Protein AF-A0A842TKK1-F1 (afdb_monomer_lite)

pLDDT: mean 82.26, std 12.46, range [49.62, 95.5]

Radius of gyration: 23.54 Å; chains: 1; bounding box: 59×31×78 Å

Structure (mmCIF, N/CA/C/O backbone):
data_AF-A0A842TKK1-F1
#
_entry.id   AF-A0A842TKK1-F1
#
loop_
_atom_site.group_PDB
_atom_site.id
_atom_site.type_symbol
_atom_site.label_atom_id
_atom_site.label_alt_id
_atom_site.label_comp_id
_atom_site.label_asym_id
_atom_site.label_entity_id
_atom_site.label_seq_id
_atom_site.pdbx_PDB_ins_code
_atom_site.Cartn_x
_atom_site.Cartn_y
_atom_site.Cartn_z
_atom_site.occupancy
_atom_site.B_iso_or_equiv
_atom_site.auth_seq_id
_atom_site.auth_comp_id
_atom_site.auth_asym_id
_atom_site.auth_atom_id
_atom_site.pdbx_PDB_model_num
ATOM 1 N N . MET A 1 1 ? -24.460 -0.661 37.136 1.00 55.03 1 MET A N 1
ATOM 2 C CA . MET A 1 1 ? -23.145 -0.045 37.445 1.00 55.03 1 MET A CA 1
ATOM 3 C C . MET A 1 1 ? -21.915 -0.777 36.897 1.00 55.03 1 MET A C 1
ATOM 5 O O . MET A 1 1 ? -21.012 -0.076 36.461 1.00 55.03 1 MET A O 1
ATOM 9 N N . ILE A 1 2 ? -21.810 -2.119 36.903 1.00 55.31 2 ILE A N 1
ATOM 10 C CA . ILE A 1 2 ? -20.680 -2.825 36.237 1.00 55.31 2 ILE A CA 1
ATOM 11 C C . ILE A 1 2 ? -20.927 -2.971 34.723 1.00 55.31 2 ILE A C 1
ATOM 13 O O . ILE A 1 2 ? -20.021 -2.756 33.923 1.00 55.31 2 ILE A O 1
ATOM 17 N N . VAL A 1 3 ? -22.174 -3.244 34.327 1.00 58.75 3 VAL A N 1
ATOM 18 C CA . VAL A 1 3 ? -22.585 -3.385 32.917 1.00 58.75 3 VAL A CA 1
ATOM 19 C C . VAL A 1 3 ? -22.397 -2.073 32.139 1.00 58.75 3 VAL A C 1
ATOM 21 O O . VAL A 1 3 ? -21.808 -2.074 31.063 1.00 58.75 3 VAL A O 1
ATOM 24 N N . ASP A 1 4 ? -22.768 -0.937 32.736 1.00 61.00 4 ASP A N 1
ATOM 25 C CA . ASP A 1 4 ? -22.674 0.392 32.104 1.00 61.00 4 ASP A CA 1
ATOM 26 C C . ASP A 1 4 ? -21.227 0.838 31.835 1.00 61.00 4 ASP A C 1
ATOM 28 O O . ASP A 1 4 ? -20.950 1.520 30.849 1.00 61.00 4 ASP A O 1
ATOM 32 N N . LYS A 1 5 ? -20.275 0.425 32.688 1.00 63.91 5 LYS A N 1
ATOM 33 C CA . LYS A 1 5 ? -18.844 0.714 32.491 1.00 63.91 5 LYS A CA 1
ATOM 34 C C . LYS A 1 5 ? -18.260 -0.067 31.314 1.00 63.91 5 LYS A C 1
ATOM 36 O O . LYS A 1 5 ? -17.446 0.486 30.579 1.00 63.91 5 LYS A O 1
ATOM 41 N N . ASN A 1 6 ? -18.697 -1.311 31.115 1.00 75.56 6 ASN A N 1
ATOM 42 C CA . ASN A 1 6 ? -18.251 -2.142 29.995 1.00 75.56 6 ASN A CA 1
ATOM 43 C C . ASN A 1 6 ? -18.836 -1.664 28.660 1.00 75.56 6 ASN A C 1
ATOM 45 O O . ASN A 1 6 ? -18.125 -1.664 27.658 1.00 75.56 6 ASN A O 1
ATOM 49 N N . ILE A 1 7 ? -20.087 -1.188 28.658 1.00 82.88 7 ILE A N 1
ATOM 50 C CA . ILE A 1 7 ? -20.713 -0.584 27.472 1.00 82.88 7 ILE A CA 1
ATOM 51 C C . ILE A 1 7 ? -19.964 0.689 27.070 1.00 82.88 7 ILE A C 1
ATOM 53 O O . ILE A 1 7 ? -19.513 0.800 25.933 1.00 82.88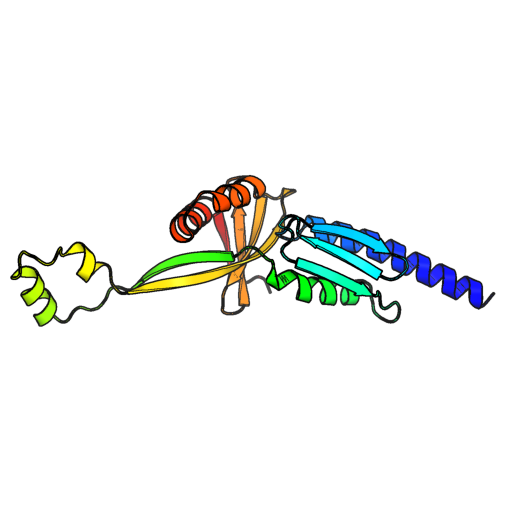 7 ILE A O 1
ATOM 57 N N . LYS A 1 8 ? -19.736 1.610 28.015 1.00 86.56 8 LYS A N 1
ATOM 58 C CA . LYS A 1 8 ? -19.026 2.863 27.729 1.00 86.56 8 LYS A CA 1
ATOM 59 C C . LYS A 1 8 ? -17.591 2.631 27.244 1.00 86.56 8 LYS A C 1
ATOM 61 O O . LYS A 1 8 ? -17.168 3.244 26.271 1.00 86.56 8 LYS A O 1
ATOM 66 N N . ALA A 1 9 ? -16.854 1.718 27.879 1.00 86.38 9 ALA A N 1
ATOM 67 C CA . ALA A 1 9 ? -15.494 1.381 27.454 1.00 86.38 9 ALA A CA 1
ATOM 68 C C . ALA A 1 9 ? -15.455 0.822 26.020 1.00 86.38 9 ALA A C 1
ATOM 70 O O . ALA A 1 9 ? -14.542 1.134 25.253 1.00 86.38 9 ALA A O 1
ATOM 71 N N . TYR A 1 10 ? -16.459 0.025 25.646 1.00 88.50 10 TYR A N 1
ATOM 72 C CA . TYR A 1 10 ? -16.590 -0.498 24.292 1.00 88.50 10 TYR A CA 1
ATOM 73 C C . TYR A 1 10 ? -16.935 0.594 23.269 1.00 88.50 10 TYR A C 1
ATOM 75 O O . TYR A 1 10 ? -16.350 0.639 22.185 1.00 88.50 10 TYR A O 1
ATOM 83 N N . GLU A 1 11 ? -17.836 1.514 23.612 1.00 89.81 11 GLU A N 1
ATOM 84 C CA . GLU A 1 11 ? -18.169 2.664 22.766 1.00 89.81 11 GLU A CA 1
ATOM 85 C C . GLU A 1 11 ? -16.962 3.583 22.543 1.00 89.81 11 GLU A C 1
ATOM 87 O O . GLU A 1 11 ? -16.689 3.978 21.405 1.00 89.81 11 GLU A O 1
ATOM 92 N N . ASP A 1 12 ? -16.191 3.855 23.600 1.00 92.44 12 ASP A N 1
ATOM 93 C CA . ASP A 1 12 ? -14.953 4.633 23.534 1.00 92.44 12 ASP A CA 1
ATOM 94 C C . ASP A 1 12 ? -13.920 3.944 22.625 1.00 92.44 12 ASP A C 1
ATOM 96 O O . ASP A 1 12 ? -13.337 4.581 21.740 1.00 92.44 12 ASP A O 1
ATOM 100 N N . PHE A 1 13 ? -13.744 2.625 22.773 1.00 93.50 13 PHE A N 1
ATOM 101 C CA . PHE A 1 13 ? -12.891 1.820 21.895 1.00 93.50 13 PHE A CA 1
ATOM 102 C C . PHE A 1 13 ? -13.337 1.907 20.432 1.00 93.50 13 PHE A C 1
ATOM 104 O O . PHE A 1 13 ? -12.518 2.165 19.545 1.00 93.50 13 PHE A O 1
ATOM 111 N N . ARG A 1 14 ? -14.633 1.722 20.162 1.00 91.19 14 ARG A N 1
ATOM 112 C CA . ARG A 1 14 ? -15.194 1.735 18.806 1.00 91.19 14 ARG A CA 1
ATOM 113 C C . ARG A 1 14 ? -15.048 3.109 18.157 1.00 91.19 14 ARG A C 1
ATOM 115 O O . ARG A 1 14 ? -14.657 3.197 16.993 1.00 91.19 14 ARG A O 1
ATOM 122 N N . SER A 1 15 ? -15.301 4.179 18.907 1.00 92.38 15 SER A N 1
ATOM 123 C CA . SER A 1 15 ? -15.124 5.562 18.455 1.00 92.38 15 SER A CA 1
ATOM 124 C C . SER A 1 15 ? -13.660 5.867 18.111 1.00 92.38 15 SER A C 1
ATOM 126 O O . SER A 1 15 ? -13.357 6.364 17.017 1.00 92.38 15 SER A O 1
ATOM 128 N N . ASP A 1 16 ? -12.723 5.490 18.989 1.00 94.50 16 ASP A N 1
ATOM 129 C CA . ASP A 1 16 ? -11.286 5.654 18.746 1.00 94.50 16 ASP A CA 1
ATOM 130 C C . ASP A 1 16 ? -10.812 4.815 17.548 1.00 94.50 16 ASP A C 1
ATOM 132 O O . ASP A 1 16 ? -10.049 5.302 16.703 1.00 94.50 16 ASP A O 1
ATOM 136 N N . PHE A 1 17 ? -11.326 3.588 17.411 1.00 94.56 17 PHE A N 1
ATOM 137 C CA . PHE A 1 17 ? -11.078 2.739 16.251 1.00 94.56 17 PHE A CA 1
ATOM 138 C C . PHE A 1 17 ? -11.531 3.413 14.957 1.00 94.56 17 PHE A C 1
ATOM 140 O O . PHE A 1 17 ? -10.710 3.577 14.055 1.00 94.56 17 PHE A O 1
ATOM 147 N N . ILE A 1 18 ? -12.787 3.863 14.862 1.00 92.69 18 ILE A N 1
ATOM 148 C CA . ILE A 1 18 ? -13.332 4.510 13.657 1.00 92.69 18 ILE A CA 1
ATOM 149 C C . ILE A 1 18 ? -12.472 5.711 13.260 1.00 92.69 18 ILE A C 1
ATOM 151 O O . ILE A 1 18 ? -12.079 5.840 12.096 1.00 92.69 18 ILE A O 1
ATOM 155 N N . LYS A 1 19 ? -12.117 6.571 14.220 1.00 94.06 19 LYS A N 1
ATOM 156 C CA . LYS A 1 19 ? -11.294 7.761 13.973 1.00 94.06 19 LYS A CA 1
ATOM 157 C C . LYS A 1 19 ? -9.906 7.396 13.443 1.00 94.06 19 LYS A C 1
ATOM 159 O O . LYS A 1 19 ? -9.470 7.926 12.415 1.00 94.06 19 LYS A O 1
ATOM 164 N N . LYS A 1 20 ? -9.195 6.493 14.124 1.00 95.00 20 LYS A N 1
ATOM 165 C CA . LYS A 1 20 ? -7.835 6.080 13.738 1.00 95.00 20 LYS A CA 1
ATOM 166 C C . LYS A 1 20 ? -7.828 5.295 12.431 1.00 95.00 20 LYS A C 1
ATOM 168 O O . LYS A 1 20 ? -6.956 5.527 11.594 1.00 95.00 20 LYS A O 1
ATOM 173 N N . PHE A 1 21 ? -8.812 4.431 12.220 1.00 92.75 21 PHE A N 1
ATOM 174 C CA . PHE A 1 21 ? -8.952 3.634 11.011 1.00 92.75 21 PHE A CA 1
ATOM 175 C C . PHE A 1 21 ? -9.297 4.491 9.784 1.00 92.75 21 PHE A C 1
ATOM 177 O O . PHE A 1 21 ? -8.675 4.336 8.733 1.00 92.75 21 PHE A O 1
ATOM 184 N N . THR A 1 22 ? -10.191 5.473 9.928 1.00 91.38 22 THR A N 1
ATOM 185 C CA . THR A 1 22 ? -10.487 6.459 8.870 1.00 91.38 22 THR A CA 1
ATOM 186 C C . THR A 1 22 ? -9.225 7.222 8.463 1.00 91.38 22 THR A C 1
ATOM 188 O O . THR A 1 22 ? -8.954 7.425 7.280 1.00 91.38 22 THR A O 1
ATOM 191 N N . ASN A 1 23 ? -8.406 7.628 9.439 1.00 90.25 23 ASN A N 1
ATOM 192 C CA . ASN A 1 23 ? -7.131 8.289 9.165 1.00 90.25 23 ASN A CA 1
ATOM 193 C C . ASN A 1 23 ? -6.119 7.353 8.499 1.00 90.25 23 ASN A C 1
ATOM 195 O O . ASN A 1 23 ? -5.432 7.776 7.572 1.00 90.25 23 ASN A O 1
ATOM 199 N N . TYR A 1 24 ? -6.048 6.089 8.920 1.00 90.06 24 TYR A N 1
ATOM 200 C CA . TYR A 1 24 ? -5.240 5.073 8.252 1.00 90.06 24 TYR A CA 1
ATOM 201 C C . TYR A 1 24 ? -5.638 4.938 6.774 1.00 90.06 24 TYR A C 1
ATOM 203 O O . TYR A 1 24 ? -4.769 5.080 5.912 1.00 90.06 24 TYR A O 1
ATOM 211 N N . CYS A 1 25 ? -6.934 4.809 6.469 1.00 88.00 25 CYS A N 1
ATOM 212 C CA . CYS A 1 25 ? -7.452 4.701 5.099 1.00 88.00 25 CYS A CA 1
ATOM 213 C C . CYS A 1 25 ? -7.117 5.915 4.214 1.00 88.00 25 CYS A C 1
ATOM 215 O O . CYS A 1 25 ? -6.957 5.776 3.008 1.00 88.00 25 CYS A O 1
ATOM 217 N N . LYS A 1 26 ? -6.932 7.109 4.791 1.00 84.69 26 LYS A N 1
ATOM 218 C CA . LYS A 1 26 ? -6.472 8.297 4.042 1.00 84.69 26 LYS A CA 1
ATOM 219 C C . LYS A 1 26 ? -4.994 8.242 3.642 1.00 84.69 26 LYS A C 1
ATOM 221 O O . LYS A 1 26 ? -4.558 9.061 2.836 1.00 84.69 26 LYS A O 1
ATOM 226 N N . THR A 1 27 ? -4.219 7.341 4.243 1.00 85.88 27 THR A N 1
ATOM 227 C CA . THR A 1 27 ? -2.766 7.225 4.037 1.00 85.88 27 THR A CA 1
ATOM 228 C C . THR A 1 27 ? -2.345 5.975 3.273 1.00 85.88 27 THR A C 1
ATOM 230 O O . THR A 1 27 ? -1.181 5.867 2.883 1.00 85.88 27 THR A O 1
ATOM 233 N N . ILE A 1 28 ? -3.252 5.017 3.079 1.00 87.38 28 ILE A N 1
ATOM 234 C CA . ILE A 1 28 ? -2.950 3.804 2.319 1.00 87.38 28 ILE A CA 1
ATOM 235 C C . ILE A 1 28 ? -2.953 4.092 0.809 1.00 87.38 28 ILE A C 1
ATOM 237 O O . ILE A 1 28 ? -3.621 5.017 0.351 1.00 87.38 28 ILE A O 1
ATOM 241 N N . PRO A 1 29 ? -2.208 3.305 0.021 1.00 85.1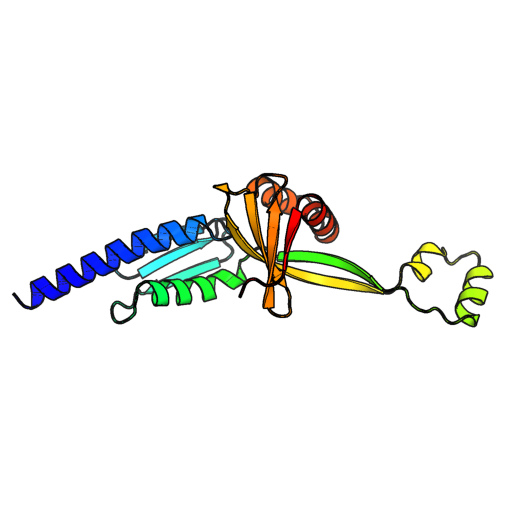2 29 PRO A N 1
ATOM 242 C CA . PRO A 1 29 ? -2.030 3.518 -1.417 1.00 85.12 29 PRO A CA 1
ATOM 243 C C . PRO A 1 29 ? -3.176 2.952 -2.272 1.00 85.12 29 PRO A C 1
ATOM 245 O O . PRO A 1 29 ? -3.037 2.856 -3.488 1.00 85.12 29 PRO A O 1
ATOM 248 N N . ILE A 1 30 ? -4.283 2.543 -1.651 1.00 83.06 30 ILE A N 1
ATOM 249 C CA . ILE A 1 30 ? -5.446 1.945 -2.309 1.00 83.06 30 ILE A CA 1
ATOM 250 C C . ILE A 1 30 ? -6.712 2.699 -1.921 1.00 83.06 30 ILE A C 1
ATOM 252 O O . ILE A 1 30 ? -6.848 3.157 -0.786 1.00 83.06 30 ILE A O 1
ATOM 256 N N . TYR A 1 31 ? -7.656 2.791 -2.851 1.00 80.56 31 TYR A N 1
ATOM 257 C CA . TYR A 1 31 ? -8.987 3.288 -2.537 1.00 80.56 31 TYR A CA 1
ATOM 258 C C . TYR A 1 31 ? -9.816 2.158 -1.940 1.00 80.56 31 TYR A C 1
ATOM 260 O O . TYR A 1 31 ? -10.080 1.150 -2.594 1.00 80.56 31 TYR A O 1
ATOM 268 N N . VAL A 1 32 ? -10.223 2.335 -0.688 1.00 85.25 32 VAL A N 1
ATOM 269 C CA . VAL A 1 32 ? -11.077 1.383 0.021 1.00 85.25 32 VAL A CA 1
ATOM 270 C C . VAL A 1 32 ? -12.381 2.059 0.400 1.00 85.25 32 VAL A C 1
ATOM 272 O O . VAL A 1 32 ? -12.386 3.147 0.976 1.00 85.25 32 VAL A O 1
ATOM 275 N N . SER A 1 33 ? -13.484 1.392 0.090 1.00 88.25 33 SER A N 1
ATOM 276 C CA . SER A 1 33 ? -14.753 1.616 0.768 1.00 88.25 33 SER A CA 1
ATOM 277 C C . SER A 1 33 ? -14.805 0.706 1.991 1.00 88.25 33 SER A C 1
ATOM 279 O O . SER A 1 33 ? -14.290 -0.415 1.957 1.00 88.25 33 SER A O 1
ATOM 281 N N . TYR A 1 34 ? -15.395 1.171 3.086 1.00 90.75 34 TYR A N 1
ATOM 282 C CA . TYR A 1 34 ? -15.611 0.339 4.262 1.00 90.75 34 TYR A CA 1
ATOM 283 C C . TYR A 1 34 ? -16.931 0.669 4.945 1.00 90.75 34 TYR A C 1
ATOM 285 O O . TYR A 1 34 ? -17.410 1.800 4.908 1.00 90.75 34 TYR A O 1
ATOM 293 N N . SER A 1 35 ? -17.507 -0.340 5.584 1.00 91.12 35 SER A N 1
ATOM 294 C CA . SER A 1 35 ? -18.757 -0.258 6.335 1.00 91.12 35 SER A CA 1
ATOM 295 C C . SER A 1 35 ? -18.639 -1.050 7.631 1.00 91.12 35 SER A C 1
ATOM 297 O O . SER A 1 35 ? -17.898 -2.033 7.714 1.00 91.12 35 SER A O 1
ATOM 299 N N . PHE A 1 36 ? -19.351 -0.591 8.655 1.00 89.06 36 PHE A N 1
ATOM 300 C CA . PHE A 1 36 ? -19.403 -1.245 9.957 1.00 89.06 36 PHE A CA 1
ATOM 301 C C . PHE A 1 36 ? -20.719 -2.003 10.106 1.00 89.06 36 PHE A C 1
ATOM 303 O O . PHE A 1 36 ? -21.785 -1.438 9.873 1.00 89.06 36 PHE A O 1
ATOM 310 N N . TYR A 1 37 ? -20.633 -3.252 10.554 1.00 86.75 37 TYR A N 1
ATOM 311 C CA . TYR A 1 37 ? -21.768 -4.114 10.868 1.00 86.75 37 TYR A CA 1
ATOM 312 C C . TYR A 1 37 ? -21.573 -4.661 12.281 1.00 86.75 37 TYR A C 1
ATOM 314 O O . TYR A 1 37 ? -20.811 -5.606 12.486 1.00 86.75 37 TYR A O 1
ATOM 322 N N . GL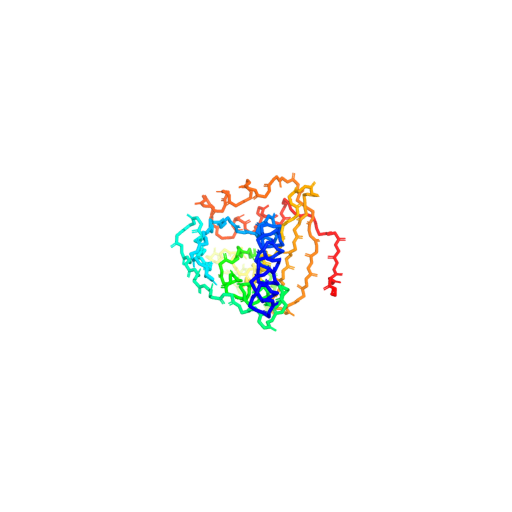Y A 1 38 ? -22.204 -4.010 13.263 1.00 84.12 38 GLY A N 1
ATOM 323 C CA . GLY A 1 38 ? -21.953 -4.276 14.682 1.00 84.12 38 GLY A CA 1
ATOM 324 C C . GLY A 1 38 ? -20.467 -4.118 15.019 1.00 84.12 38 GLY A C 1
ATOM 325 O O . GLY A 1 38 ? -19.903 -3.029 14.853 1.00 84.12 38 GLY A O 1
ATOM 326 N N . ASP A 1 39 ? -19.855 -5.234 15.411 1.00 86.50 39 ASP A N 1
ATOM 327 C CA . ASP A 1 39 ? -18.458 -5.339 15.852 1.00 86.50 39 ASP A CA 1
ATOM 328 C C . ASP A 1 39 ? -17.512 -5.731 14.716 1.00 86.50 39 ASP A C 1
ATOM 330 O O . ASP A 1 39 ? -16.346 -6.040 14.935 1.00 86.50 39 ASP A O 1
ATOM 334 N N . SER A 1 40 ? -18.008 -5.755 13.482 1.00 90.69 40 SER A N 1
ATOM 335 C CA . SER A 1 40 ? -17.225 -6.124 12.311 1.00 90.69 40 SER A CA 1
ATOM 336 C C . SER A 1 40 ? -17.092 -4.958 11.348 1.00 90.69 40 SER A C 1
ATOM 338 O O . SER A 1 40 ? -17.980 -4.113 11.215 1.00 90.69 40 SER A O 1
ATOM 340 N N . ILE A 1 41 ? -15.975 -4.937 10.634 1.00 92.81 41 ILE A N 1
ATOM 341 C CA . ILE A 1 41 ? -15.751 -4.056 9.500 1.00 92.81 41 ILE A CA 1
ATOM 342 C C . ILE A 1 41 ? -15.660 -4.887 8.225 1.00 92.81 41 ILE A C 1
ATOM 344 O O . ILE A 1 41 ? -14.944 -5.889 8.167 1.00 92.81 41 ILE A O 1
ATOM 348 N N . LYS A 1 42 ? -16.387 -4.450 7.199 1.00 91.88 42 L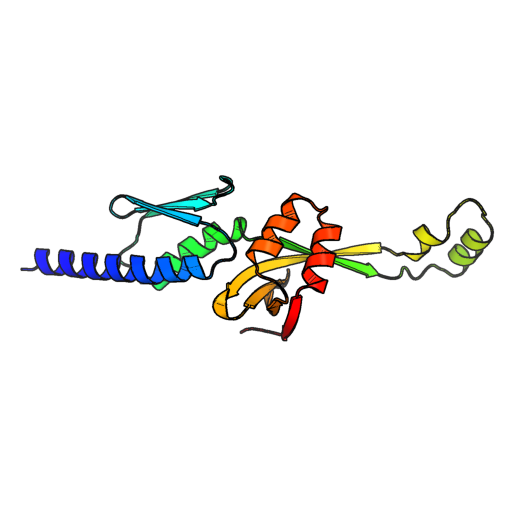YS A N 1
ATOM 349 C CA . LYS A 1 42 ? -16.265 -4.940 5.829 1.00 91.88 42 LYS A CA 1
ATOM 350 C C . LYS A 1 42 ? -15.560 -3.877 5.005 1.00 91.88 42 LYS A C 1
ATOM 352 O O . LYS A 1 42 ? -15.954 -2.713 5.024 1.00 91.88 42 LYS A O 1
ATOM 357 N N . MET A 1 43 ? -14.520 -4.276 4.289 1.00 90.19 43 MET A N 1
ATOM 358 C CA . MET A 1 43 ? -13.746 -3.421 3.399 1.00 90.19 43 MET A CA 1
ATOM 359 C C . MET A 1 43 ? -13.800 -3.961 1.983 1.00 90.19 43 MET A C 1
ATOM 361 O O . MET A 1 43 ? -13.673 -5.165 1.781 1.00 90.19 43 MET A O 1
ATOM 365 N N . ILE A 1 44 ? -13.916 -3.061 1.017 1.00 87.56 44 ILE A N 1
ATOM 366 C CA . ILE A 1 44 ? -13.933 -3.375 -0.405 1.00 87.56 44 ILE A CA 1
ATOM 367 C C . ILE A 1 44 ? -12.935 -2.437 -1.079 1.00 87.56 44 ILE A C 1
ATOM 369 O O . ILE A 1 44 ? -13.058 -1.214 -0.987 1.00 87.56 44 ILE A O 1
ATOM 373 N N . ASN A 1 45 ? -11.921 -2.998 -1.734 1.00 82.88 45 ASN A N 1
ATOM 374 C CA . ASN A 1 45 ? -11.097 -2.225 -2.663 1.00 82.88 45 ASN A CA 1
ATOM 375 C C . ASN A 1 45 ? -11.977 -1.817 -3.856 1.00 82.88 45 ASN A C 1
ATOM 377 O O . ASN A 1 45 ? -12.645 -2.685 -4.404 1.00 82.88 45 ASN A O 1
ATOM 381 N N . LEU A 1 46 ? -11.978 -0.543 -4.270 1.00 68.44 46 LEU A N 1
ATOM 382 C CA . LEU A 1 46 ? -12.834 -0.052 -5.368 1.00 68.44 46 LEU A CA 1
ATOM 383 C C . LEU A 1 46 ? -12.616 -0.777 -6.705 1.00 68.44 46 LEU A C 1
ATOM 385 O O . LEU A 1 46 ? -13.509 -0.778 -7.544 1.00 68.44 46 LEU A O 1
ATOM 389 N N . ASN A 1 47 ? -11.484 -1.461 -6.878 1.00 66.94 47 ASN A N 1
ATOM 390 C CA . ASN A 1 47 ? -11.257 -2.339 -8.027 1.00 66.94 47 ASN A CA 1
ATOM 391 C C . ASN A 1 47 ? -11.926 -3.728 -7.865 1.00 66.94 47 ASN A C 1
ATOM 393 O O . ASN A 1 47 ? -11.585 -4.653 -8.595 1.00 66.94 47 ASN A O 1
ATOM 397 N N . ASN A 1 48 ? -12.810 -3.895 -6.869 1.00 56.41 48 ASN A N 1
ATOM 398 C CA . ASN A 1 48 ? -13.554 -5.100 -6.462 1.00 56.41 48 ASN A CA 1
ATOM 399 C C . ASN A 1 48 ? -12.733 -6.396 -6.331 1.00 56.41 48 ASN A C 1
ATOM 401 O O . ASN A 1 48 ? -13.284 -7.489 -6.271 1.00 56.41 48 ASN A O 1
ATOM 405 N N . SER A 1 49 ? -11.410 -6.290 -6.239 1.00 68.31 49 SER A N 1
ATOM 406 C CA . SER A 1 49 ? -10.498 -7.436 -6.244 1.00 68.31 49 SER A CA 1
ATOM 407 C C . SER A 1 49 ? -10.239 -8.033 -4.863 1.00 68.31 49 SER A C 1
ATOM 409 O O . SER A 1 49 ? -9.682 -9.123 -4.755 1.00 68.31 49 SER A O 1
ATOM 411 N N . LEU A 1 50 ? -10.604 -7.317 -3.797 1.00 79.88 50 LEU A N 1
ATOM 412 C CA . LEU A 1 50 ? -10.370 -7.754 -2.428 1.00 79.88 50 LEU A CA 1
ATOM 413 C C . LEU A 1 50 ? -11.488 -7.264 -1.511 1.00 79.88 50 LEU A C 1
ATOM 415 O O . LEU A 1 50 ? -11.641 -6.058 -1.293 1.00 79.88 50 LEU A O 1
ATOM 419 N N . GLU A 1 51 ? -12.207 -8.222 -0.933 1.00 87.00 51 GLU A N 1
ATOM 420 C CA . GLU A 1 51 ? -13.101 -8.006 0.196 1.00 87.00 51 GLU A CA 1
ATOM 421 C C . GLU A 1 51 ? -12.425 -8.502 1.480 1.00 87.00 51 GLU A C 1
ATOM 423 O O . GLU A 1 51 ? -11.919 -9.624 1.542 1.00 87.00 51 GLU A O 1
ATOM 428 N N . VAL A 1 52 ? -12.401 -7.664 2.517 1.00 88.94 52 VAL A N 1
ATOM 429 C CA . VAL A 1 52 ? -11.901 -8.039 3.845 1.00 88.94 52 VAL A CA 1
ATOM 430 C C . VAL A 1 52 ? -13.011 -7.846 4.861 1.00 88.94 52 VAL A C 1
ATOM 432 O O . VAL A 1 52 ? -13.444 -6.722 5.095 1.00 88.94 52 VAL A O 1
ATOM 435 N N . VAL A 1 53 ? -13.414 -8.934 5.514 1.00 91.44 53 VAL A N 1
ATOM 436 C CA . VAL A 1 53 ? -14.272 -8.895 6.702 1.00 91.44 53 VAL A CA 1
ATOM 437 C C . VAL A 1 53 ? -13.414 -9.162 7.935 1.00 91.44 53 VAL A C 1
ATOM 439 O O . VAL A 1 53 ? -12.606 -10.097 7.962 1.00 91.44 53 VAL A O 1
ATOM 442 N N . TYR A 1 54 ? -13.536 -8.310 8.947 1.00 93.06 54 TYR A N 1
ATOM 443 C CA . TYR A 1 54 ? -12.756 -8.396 10.176 1.00 93.06 54 TYR A CA 1
ATOM 444 C C . TYR A 1 54 ? -13.612 -8.037 11.385 1.00 93.06 54 TYR A C 1
ATOM 446 O O . TYR A 1 54 ? -14.160 -6.940 11.445 1.00 93.06 54 TYR A O 1
ATOM 454 N N . SER A 1 55 ? -13.690 -8.949 12.348 1.00 94.00 55 SER A N 1
ATOM 455 C CA . SER A 1 55 ? -14.312 -8.696 13.645 1.00 94.00 55 SER A CA 1
ATOM 456 C C . SER A 1 55 ? -13.307 -8.017 14.572 1.00 94.00 55 SER A C 1
ATOM 458 O O . SER A 1 55 ? -12.165 -8.465 14.691 1.00 94.00 55 SER A O 1
ATOM 460 N N . LEU A 1 56 ? -13.728 -6.916 15.186 1.00 93.12 56 LEU A N 1
ATOM 461 C CA . LEU A 1 56 ? -12.936 -6.140 16.126 1.00 93.12 56 LEU A CA 1
ATOM 462 C C . LEU A 1 56 ? -12.763 -6.924 17.424 1.00 93.12 56 LEU A C 1
ATOM 464 O O . LEU A 1 56 ? -13.713 -7.479 17.967 1.00 93.12 56 LEU A O 1
ATOM 468 N N . ASP A 1 57 ? -11.540 -6.926 17.934 1.00 91.88 57 ASP A N 1
ATOM 469 C CA . ASP A 1 57 ? -11.205 -7.525 19.215 1.00 91.88 57 ASP A CA 1
ATOM 470 C C . ASP A 1 57 ? -10.946 -6.409 20.228 1.00 91.88 57 ASP A C 1
ATOM 472 O O . ASP A 1 57 ? -9.882 -5.780 20.212 1.00 91.88 57 ASP A O 1
ATOM 476 N N . ALA A 1 58 ? -11.932 -6.154 21.091 1.00 88.25 58 ALA A N 1
ATOM 477 C CA . ALA A 1 58 ? -11.862 -5.127 22.130 1.00 88.25 58 ALA A CA 1
ATOM 478 C C . ALA A 1 58 ? -10.876 -5.471 23.263 1.00 88.25 58 ALA A C 1
ATOM 480 O O . ALA A 1 58 ? -10.544 -4.599 24.063 1.00 88.25 58 ALA A O 1
ATOM 481 N N . THR A 1 59 ? -10.368 -6.711 23.327 1.00 90.50 59 THR A N 1
ATOM 482 C CA . THR A 1 59 ? -9.278 -7.075 24.250 1.00 90.50 59 THR A CA 1
ATOM 483 C C . THR A 1 59 ? -7.917 -6.577 23.760 1.00 90.50 59 THR A C 1
ATOM 485 O O . THR A 1 59 ? -6.974 -6.461 24.541 1.00 90.50 59 THR A O 1
ATOM 488 N N . LYS A 1 60 ? -7.814 -6.247 22.466 1.00 93.38 60 LYS A N 1
ATOM 489 C CA . LYS A 1 60 ? -6.612 -5.709 21.829 1.00 93.38 60 LYS A CA 1
ATOM 490 C C . LYS A 1 60 ? -6.710 -4.204 21.671 1.00 93.38 60 LYS A C 1
ATOM 492 O O . LYS A 1 60 ? -7.783 -3.627 21.514 1.00 93.38 60 LYS A O 1
ATOM 497 N N . SER A 1 61 ? -5.559 -3.547 21.598 1.00 94.94 61 SER A N 1
ATOM 498 C CA . SER A 1 61 ? -5.528 -2.120 21.300 1.00 94.94 61 SER A CA 1
ATOM 499 C C . SER A 1 61 ? -6.080 -1.823 19.899 1.00 94.94 61 SER A C 1
ATOM 501 O O . SER A 1 61 ? -5.985 -2.627 18.962 1.00 94.94 61 SER A O 1
ATOM 503 N N . VAL A 1 62 ? -6.578 -0.598 19.705 1.00 95.06 62 VAL A N 1
ATOM 504 C CA . VAL A 1 62 ? -6.965 -0.092 18.376 1.00 95.06 62 VAL A CA 1
ATOM 505 C C . VAL A 1 62 ? -5.818 -0.239 17.365 1.00 95.06 62 VAL A C 1
ATOM 507 O O . VAL A 1 62 ? -6.036 -0.584 16.205 1.00 95.06 62 VAL A O 1
ATOM 510 N N . LYS A 1 63 ? -4.571 -0.029 17.805 1.00 95.06 63 LYS A N 1
ATOM 511 C CA . LYS A 1 63 ? -3.377 -0.140 16.954 1.00 95.06 63 LYS A CA 1
ATOM 512 C C . LYS A 1 63 ? -3.162 -1.568 16.447 1.00 95.06 63 LYS A C 1
ATOM 514 O O . LYS A 1 63 ? -2.786 -1.745 15.290 1.00 95.06 63 LYS A O 1
ATOM 519 N N . GLU A 1 64 ? -3.390 -2.572 17.286 1.00 95.50 64 GLU A N 1
ATOM 520 C CA . GLU A 1 64 ? -3.243 -3.983 16.916 1.00 95.50 64 GLU A CA 1
ATOM 521 C C . GLU A 1 64 ? -4.330 -4.434 15.945 1.00 95.50 64 GLU A C 1
ATOM 523 O O . GLU A 1 64 ? -4.008 -5.063 14.937 1.00 95.50 64 GLU A O 1
ATOM 528 N N . ASN A 1 65 ? -5.581 -4.026 16.180 1.00 94.56 65 ASN A N 1
ATOM 529 C CA . ASN A 1 65 ? -6.687 -4.267 15.251 1.00 94.56 65 ASN A CA 1
ATOM 530 C C . ASN A 1 65 ? -6.379 -3.677 13.856 1.00 94.56 65 ASN A C 1
ATOM 532 O O . ASN A 1 65 ? -6.468 -4.366 12.838 1.00 94.56 65 ASN A O 1
ATOM 536 N N . ILE A 1 66 ? -5.905 -2.424 13.796 1.00 93.94 66 ILE A N 1
ATOM 537 C CA . ILE A 1 66 ? -5.501 -1.780 12.532 1.00 93.94 66 ILE A CA 1
ATOM 538 C C . ILE A 1 66 ? -4.306 -2.501 11.886 1.00 93.94 66 ILE A C 1
ATOM 540 O O . ILE A 1 66 ? -4.264 -2.655 10.665 1.00 93.94 66 ILE A O 1
ATOM 544 N N . LYS A 1 67 ? -3.328 -2.968 12.674 1.00 92.44 67 LYS A N 1
ATOM 545 C CA . LYS A 1 67 ? -2.170 -3.715 12.155 1.00 92.44 67 LYS A CA 1
ATOM 546 C C . LYS A 1 67 ? -2.600 -5.033 11.505 1.00 92.44 67 LYS A C 1
ATOM 548 O O . LYS A 1 67 ? -2.096 -5.356 10.429 1.00 92.44 67 LYS A O 1
ATOM 553 N N . ALA A 1 68 ? -3.537 -5.756 12.118 1.00 91.88 68 ALA A N 1
ATOM 554 C CA . ALA A 1 68 ? -4.089 -6.993 11.570 1.00 91.88 68 ALA A CA 1
ATOM 555 C C . ALA A 1 68 ? -4.799 -6.750 10.226 1.00 91.88 68 ALA A C 1
ATOM 557 O O . ALA A 1 68 ? -4.531 -7.453 9.250 1.00 91.88 68 ALA A O 1
ATOM 558 N N . LEU A 1 69 ? -5.626 -5.702 10.145 1.00 89.94 69 LEU A N 1
ATOM 559 C CA . LEU A 1 69 ? -6.275 -5.268 8.903 1.00 89.94 69 LEU A CA 1
ATOM 560 C C . LEU A 1 69 ? -5.263 -4.884 7.817 1.00 89.94 69 LEU A C 1
ATOM 562 O O . LEU A 1 69 ? -5.354 -5.354 6.684 1.00 89.94 69 LEU A O 1
ATOM 566 N N . SER A 1 70 ? -4.256 -4.086 8.172 1.00 87.44 70 SER A N 1
ATOM 567 C CA . SER A 1 70 ? -3.194 -3.655 7.258 1.00 87.44 70 SER A CA 1
ATOM 568 C C . SER A 1 70 ? -2.462 -4.836 6.614 1.00 87.44 70 SER A C 1
ATOM 570 O O . SER A 1 70 ? -2.194 -4.824 5.413 1.00 87.44 70 SER A O 1
ATOM 572 N N . GLY A 1 71 ? -2.190 -5.894 7.387 1.00 86.56 71 GLY A N 1
ATOM 573 C CA . GLY A 1 71 ? -1.577 -7.120 6.871 1.00 86.56 71 GLY A CA 1
ATOM 574 C C . GLY A 1 71 ? -2.411 -7.798 5.779 1.00 86.56 71 GLY A C 1
ATOM 575 O O . GLY A 1 71 ? -1.853 -8.272 4.792 1.00 86.56 71 GLY A O 1
ATOM 576 N N . ARG A 1 72 ? -3.744 -7.786 5.908 1.00 87.56 72 ARG A N 1
ATOM 577 C CA . ARG A 1 72 ? -4.662 -8.343 4.898 1.00 87.56 72 ARG A CA 1
ATOM 578 C C . ARG A 1 72 ? -4.703 -7.488 3.629 1.00 87.56 72 ARG A C 1
ATOM 580 O O . ARG A 1 72 ? -4.725 -8.031 2.529 1.00 87.56 72 ARG A O 1
ATOM 587 N N . LEU A 1 73 ? -4.651 -6.163 3.777 1.00 86.25 73 LEU A N 1
ATOM 588 C CA . LEU A 1 73 ? -4.714 -5.212 2.660 1.00 86.25 73 LEU A CA 1
ATOM 589 C C . LEU A 1 73 ? -3.419 -5.114 1.854 1.00 86.25 73 LEU A C 1
ATOM 591 O O . LEU A 1 73 ? -3.479 -4.784 0.672 1.00 86.25 73 LEU A O 1
ATOM 595 N N . LYS A 1 74 ? -2.261 -5.424 2.455 1.00 84.06 74 LYS A N 1
ATOM 596 C CA . LYS A 1 74 ? -0.952 -5.346 1.781 1.00 84.06 74 LYS A CA 1
ATOM 597 C C . LYS A 1 74 ? -0.919 -6.087 0.439 1.00 84.06 74 LYS A C 1
ATOM 599 O O . LYS A 1 74 ? -0.241 -5.638 -0.476 1.00 84.06 74 LYS A O 1
ATOM 604 N N . LYS A 1 75 ? -1.673 -7.184 0.291 1.00 81.44 75 LYS A N 1
ATOM 605 C CA . LYS A 1 75 ? -1.751 -7.951 -0.966 1.00 81.44 75 LYS A CA 1
ATOM 606 C C . LYS A 1 75 ? -2.338 -7.154 -2.136 1.00 81.44 75 LYS A C 1
ATOM 608 O O . LYS A 1 75 ? -2.004 -7.443 -3.277 1.00 81.44 75 LYS A O 1
ATOM 613 N N . ALA A 1 76 ? -3.178 -6.160 -1.854 1.00 84.19 76 ALA A N 1
ATOM 614 C CA . ALA A 1 76 ? -3.802 -5.302 -2.857 1.00 84.19 76 ALA A CA 1
ATOM 615 C C . ALA A 1 76 ? -3.013 -4.012 -3.131 1.00 84.19 76 ALA A C 1
ATOM 617 O O . ALA A 1 76 ? -3.448 -3.196 -3.943 1.00 84.19 76 ALA A O 1
ATOM 618 N N . PHE A 1 77 ? -1.888 -3.785 -2.446 1.00 87.56 77 PHE A N 1
ATOM 619 C CA . PHE A 1 77 ? -1.129 -2.552 -2.619 1.00 87.56 77 PHE A CA 1
ATOM 620 C C . PHE A 1 77 ? -0.535 -2.455 -4.032 1.00 87.56 77 PHE A C 1
ATOM 622 O O . PHE A 1 77 ? -0.086 -3.467 -4.580 1.00 87.56 77 PHE A O 1
ATOM 629 N N . PRO A 1 78 ? -0.511 -1.255 -4.644 1.00 86.62 78 PRO A N 1
ATOM 630 C CA . PRO A 1 78 ? 0.016 -1.089 -5.986 1.00 86.62 78 PRO A CA 1
ATOM 631 C C . PRO A 1 78 ? 1.508 -1.420 -6.043 1.00 86.62 78 PRO A C 1
ATOM 633 O O . PRO A 1 78 ? 2.302 -0.942 -5.229 1.00 86.62 78 PRO A O 1
ATOM 636 N N . ARG A 1 79 ? 1.873 -2.201 -7.058 1.00 89.06 79 ARG A N 1
ATOM 637 C CA . ARG A 1 79 ? 3.256 -2.546 -7.396 1.00 89.06 79 ARG A CA 1
ATOM 638 C C . ARG A 1 79 ? 3.738 -1.736 -8.592 1.00 89.06 79 ARG A C 1
ATOM 640 O O . ARG A 1 79 ? 2.945 -1.459 -9.506 1.00 89.06 79 ARG A O 1
ATOM 647 N N . VAL A 1 80 ? 5.013 -1.369 -8.558 1.00 91.88 80 VAL A N 1
ATOM 648 C CA . VAL A 1 80 ? 5.757 -0.715 -9.639 1.00 91.88 80 VAL A CA 1
ATOM 649 C C . VAL A 1 80 ? 7.051 -1.482 -9.864 1.00 91.88 80 VAL A C 1
ATOM 651 O O . VAL A 1 80 ? 7.636 -1.993 -8.910 1.00 91.88 80 VAL A O 1
ATOM 654 N N . TYR A 1 81 ? 7.499 -1.554 -11.110 1.00 92.06 81 TYR A N 1
ATOM 655 C CA . TYR A 1 81 ? 8.659 -2.353 -11.479 1.00 92.06 81 TYR A CA 1
ATOM 656 C C . TYR A 1 81 ? 9.741 -1.458 -12.041 1.00 92.06 81 TYR A C 1
ATOM 658 O O . TYR A 1 81 ? 9.472 -0.578 -12.860 1.00 92.06 81 TYR A O 1
ATOM 666 N N . LYS A 1 82 ? 10.963 -1.655 -11.558 1.00 90.88 82 LYS A N 1
ATOM 667 C CA . LYS A 1 82 ? 12.138 -1.010 -12.119 1.00 90.88 82 LYS A CA 1
ATOM 668 C C . LYS A 1 82 ? 12.849 -2.027 -12.993 1.00 90.88 82 LYS A C 1
ATOM 670 O O . LYS A 1 82 ? 13.179 -3.113 -12.525 1.00 90.88 82 LYS A O 1
ATOM 675 N N . TYR A 1 83 ? 13.053 -1.653 -14.246 1.00 86.69 83 TYR A N 1
ATOM 676 C CA . TYR A 1 83 ? 13.786 -2.457 -15.206 1.00 86.69 83 TYR A CA 1
ATOM 677 C C . TYR A 1 83 ? 15.203 -1.913 -15.307 1.00 86.69 83 TYR A C 1
ATOM 679 O O . TYR A 1 83 ? 15.409 -0.703 -15.444 1.00 86.69 83 TYR A O 1
ATOM 687 N N . SER A 1 84 ? 16.171 -2.806 -15.198 1.00 85.00 84 SER A N 1
ATOM 688 C CA . SER A 1 84 ? 17.585 -2.532 -15.412 1.00 85.00 84 SER A CA 1
ATOM 689 C C . SER A 1 84 ? 18.139 -3.536 -16.404 1.00 85.00 84 SER A C 1
ATOM 691 O O . SER A 1 84 ? 17.586 -4.614 -16.593 1.00 85.00 84 SER A O 1
ATOM 693 N N . TYR A 1 85 ? 19.234 -3.165 -17.045 1.00 80.56 85 TYR A N 1
ATOM 694 C CA . TYR A 1 85 ? 19.962 -4.046 -17.938 1.00 80.56 85 TYR A CA 1
ATOM 695 C C . TYR A 1 85 ? 21.309 -4.316 -17.294 1.00 80.56 85 TYR A C 1
ATOM 697 O O . TYR A 1 85 ? 22.049 -3.375 -16.997 1.00 80.56 85 TYR A O 1
ATOM 705 N N . GLU A 1 86 ? 21.598 -5.582 -17.021 1.00 70.12 86 GLU A N 1
ATOM 706 C CA . GLU A 1 86 ? 22.950 -5.989 -16.665 1.00 70.12 86 GLU A CA 1
ATOM 707 C C . GLU A 1 86 ? 23.717 -6.229 -17.965 1.00 70.12 86 GLU A C 1
ATOM 709 O O . GLU A 1 86 ? 23.307 -7.103 -18.740 1.00 70.12 86 GLU A O 1
ATOM 714 N N . PRO A 1 87 ? 24.801 -5.473 -18.232 1.00 63.59 87 PRO A N 1
ATOM 715 C CA . PRO A 1 87 ? 25.653 -5.742 -19.377 1.00 63.59 87 PRO A CA 1
ATOM 716 C C . PRO A 1 87 ? 26.090 -7.198 -19.303 1.00 63.59 87 PRO A C 1
ATOM 718 O O . PRO A 1 87 ? 26.633 -7.642 -18.292 1.00 63.59 87 PRO A O 1
ATOM 721 N N . THR A 1 88 ? 25.817 -7.964 -20.352 1.00 62.41 88 THR A N 1
ATOM 722 C CA . THR A 1 88 ? 26.434 -9.282 -20.456 1.00 62.41 88 THR A CA 1
ATOM 723 C C . THR A 1 88 ? 27.878 -9.034 -20.852 1.00 62.41 88 THR A C 1
ATOM 725 O O . THR A 1 88 ? 28.124 -8.413 -21.889 1.00 62.41 88 THR A O 1
ATOM 728 N N . ASP A 1 89 ? 28.826 -9.478 -20.025 1.00 63.44 89 ASP A N 1
ATOM 729 C CA . ASP A 1 89 ? 30.222 -9.594 -20.438 1.00 63.44 89 ASP A CA 1
ATOM 730 C C . ASP A 1 89 ? 30.271 -10.652 -21.540 1.00 63.44 89 ASP A C 1
ATOM 732 O O . ASP A 1 89 ? 30.422 -11.848 -21.306 1.00 63.44 89 ASP A O 1
ATOM 736 N N . LEU A 1 90 ? 30.013 -10.203 -22.766 1.00 62.28 90 LEU A N 1
ATOM 737 C CA . LEU A 1 90 ? 30.154 -11.024 -23.950 1.00 62.28 90 LEU A CA 1
ATOM 738 C C . LEU A 1 90 ? 31.636 -11.355 -24.077 1.00 62.28 90 LEU A C 1
ATOM 740 O O . LEU A 1 90 ? 32.470 -10.444 -24.169 1.00 62.28 90 LEU A O 1
ATOM 744 N N . ASP A 1 91 ? 31.929 -12.651 -24.098 1.00 66.38 91 ASP A N 1
ATOM 745 C CA . ASP A 1 91 ? 33.241 -13.171 -24.452 1.00 66.38 91 ASP A CA 1
ATOM 746 C C . ASP A 1 91 ? 33.717 -12.538 -25.771 1.00 66.38 91 ASP A C 1
ATOM 748 O O . ASP A 1 91 ? 32.925 -12.255 -26.681 1.00 66.38 91 ASP A O 1
ATOM 752 N N . THR A 1 92 ? 35.018 -12.284 -25.861 1.00 66.00 92 THR A N 1
ATOM 753 C CA . THR A 1 92 ? 35.662 -11.595 -26.985 1.00 66.00 92 THR A CA 1
ATOM 754 C C . THR A 1 92 ? 35.386 -12.328 -28.300 1.00 66.00 92 THR A C 1
ATOM 756 O O . THR A 1 92 ? 35.123 -11.692 -29.321 1.00 66.00 92 THR A O 1
ATOM 759 N N . ASP A 1 93 ? 35.327 -13.660 -28.257 1.00 66.69 93 ASP A N 1
ATOM 760 C CA . ASP A 1 93 ? 35.019 -14.502 -29.414 1.00 66.69 93 ASP A CA 1
ATOM 761 C C . ASP A 1 93 ? 33.555 -14.384 -29.862 1.00 66.69 93 ASP A C 1
ATOM 763 O O . ASP A 1 93 ? 33.267 -14.362 -31.061 1.00 66.69 93 ASP A O 1
ATOM 767 N N . LEU A 1 94 ? 32.618 -14.218 -28.922 1.00 63.47 94 LEU A N 1
ATOM 768 C CA . LEU A 1 94 ? 31.202 -14.013 -29.235 1.00 63.47 94 LEU A CA 1
ATOM 769 C C . LEU A 1 94 ? 30.964 -12.619 -29.837 1.00 63.47 94 LEU A C 1
ATOM 771 O O . LEU A 1 94 ? 30.199 -12.491 -30.792 1.00 63.47 94 LEU A O 1
ATOM 775 N N . LYS A 1 95 ? 31.671 -11.587 -29.346 1.00 64.69 95 LYS A N 1
ATOM 776 C CA . LYS A 1 95 ? 31.657 -10.233 -29.938 1.00 64.69 95 LYS A CA 1
ATOM 777 C C . LYS A 1 95 ? 32.147 -10.243 -31.384 1.00 64.69 95 LYS A C 1
ATOM 779 O O . LYS A 1 95 ? 31.504 -9.646 -32.244 1.00 64.69 95 LYS A O 1
ATOM 784 N N . ASN A 1 96 ? 33.248 -10.944 -31.654 1.00 65.31 96 ASN A N 1
ATOM 785 C CA . ASN A 1 96 ? 33.819 -11.049 -32.997 1.00 65.31 96 ASN A CA 1
ATOM 786 C C . ASN A 1 96 ? 32.889 -11.796 -33.962 1.00 65.31 96 ASN A C 1
ATOM 788 O O . ASN A 1 96 ? 32.758 -11.395 -35.115 1.00 65.31 96 ASN A O 1
ATOM 792 N N . LYS A 1 97 ? 32.191 -12.833 -33.486 1.00 65.25 97 LYS A N 1
ATOM 793 C CA . LYS A 1 97 ? 31.230 -13.595 -34.294 1.00 65.25 97 LYS A CA 1
ATOM 794 C C . LYS A 1 97 ? 29.983 -12.775 -34.654 1.00 65.25 97 LYS A C 1
ATOM 796 O O . LYS A 1 97 ? 29.559 -12.789 -35.801 1.00 65.25 97 LYS A O 1
ATOM 801 N N . ILE A 1 98 ? 29.454 -11.997 -33.705 1.00 64.00 98 ILE A N 1
ATOM 802 C CA . ILE A 1 98 ? 28.302 -11.098 -33.915 1.00 64.00 98 ILE A CA 1
ATOM 803 C C . ILE A 1 98 ? 28.646 -9.935 -34.865 1.00 64.00 98 ILE A C 1
ATOM 805 O O . ILE A 1 98 ? 27.799 -9.505 -35.636 1.00 64.00 98 ILE A O 1
ATOM 809 N N . LEU A 1 99 ? 29.886 -9.434 -34.844 1.00 63.00 99 LEU A N 1
ATOM 810 C CA . LEU A 1 99 ? 30.355 -8.403 -35.783 1.00 63.00 99 LEU A CA 1
ATOM 811 C C . LEU A 1 99 ? 30.515 -8.918 -37.223 1.00 63.00 99 LEU A C 1
ATOM 813 O O . LEU A 1 99 ? 30.558 -8.106 -38.146 1.00 63.00 99 LEU A O 1
ATOM 817 N N . MET A 1 100 ? 30.638 -10.236 -37.411 1.00 66.44 100 MET A N 1
ATOM 818 C CA . MET A 1 100 ? 30.826 -10.863 -38.723 1.00 66.44 100 MET A CA 1
ATOM 819 C C . MET A 1 100 ? 29.535 -11.421 -39.339 1.00 66.44 100 MET A C 1
ATOM 821 O O . MET A 1 100 ? 29.462 -11.493 -40.563 1.00 66.44 100 MET A O 1
ATOM 825 N N . ASP A 1 101 ? 28.518 -11.758 -38.537 1.00 61.84 101 ASP A N 1
ATOM 826 C CA . ASP A 1 101 ? 27.201 -12.197 -39.025 1.00 61.84 101 ASP A CA 1
ATOM 827 C C . ASP A 1 101 ? 26.230 -11.008 -39.154 1.00 61.84 101 ASP A C 1
ATOM 829 O O . ASP A 1 101 ? 25.693 -10.496 -38.173 1.00 61.84 101 ASP A O 1
ATOM 833 N N . SER A 1 102 ? 25.968 -10.583 -40.393 1.00 54.91 102 SER A N 1
ATOM 834 C CA . SER A 1 102 ? 25.151 -9.409 -40.747 1.00 54.91 102 SER A CA 1
ATOM 835 C C . SER A 1 102 ? 23.651 -9.509 -40.424 1.00 54.91 102 SER A C 1
ATOM 837 O O . SER A 1 102 ? 22.940 -8.518 -40.581 1.00 54.91 102 SER A O 1
ATOM 839 N N . ASP A 1 103 ? 23.174 -10.669 -39.963 1.00 56.22 103 ASP A N 1
ATOM 840 C CA . ASP A 1 103 ? 21.753 -10.933 -39.681 1.00 56.22 103 ASP A CA 1
ATOM 841 C C . ASP A 1 103 ? 21.390 -10.840 -38.186 1.00 56.22 103 ASP A C 1
ATOM 843 O O . ASP A 1 103 ? 20.212 -10.865 -37.824 1.00 56.22 103 ASP A O 1
ATOM 847 N N . LEU A 1 104 ? 22.380 -10.692 -37.299 1.00 52.53 104 LEU A N 1
ATOM 848 C CA . LEU A 1 104 ? 22.159 -10.439 -35.876 1.00 52.53 104 LEU A CA 1
ATOM 849 C C . LEU A 1 104 ? 22.254 -8.937 -35.621 1.00 52.53 104 LEU A C 1
ATOM 851 O O . LEU A 1 104 ? 23.342 -8.367 -35.548 1.00 52.53 104 LEU A O 1
ATOM 855 N N . SER A 1 105 ? 21.107 -8.273 -35.458 1.00 51.94 105 SER A N 1
ATOM 856 C CA . SER A 1 105 ? 21.098 -6.876 -35.032 1.00 51.94 105 SER A CA 1
ATOM 857 C C . SER A 1 105 ? 21.823 -6.758 -33.689 1.00 51.94 105 SER A C 1
ATOM 859 O O . SER A 1 105 ? 21.322 -7.211 -32.656 1.00 51.94 105 SER A O 1
ATOM 861 N N . LEU A 1 106 ? 23.005 -6.133 -33.715 1.00 53.41 106 LEU A N 1
ATOM 862 C CA . LEU A 1 106 ? 23.896 -5.872 -32.575 1.00 53.41 106 LEU A CA 1
ATOM 863 C C . LEU A 1 106 ? 23.149 -5.343 -31.331 1.00 53.41 106 LEU A C 1
ATOM 865 O O . LEU A 1 106 ? 23.593 -5.539 -30.201 1.00 53.41 106 LEU A O 1
ATOM 869 N N . SER A 1 107 ? 22.012 -4.672 -31.552 1.00 54.66 107 SER A N 1
ATOM 870 C CA . SER A 1 107 ? 21.125 -4.118 -30.532 1.00 54.66 107 SER A CA 1
ATOM 871 C C . SER A 1 107 ? 20.609 -5.154 -29.537 1.00 54.66 107 SER A C 1
ATOM 873 O O . SER A 1 107 ? 20.602 -4.869 -28.345 1.00 54.66 107 SER A O 1
ATOM 875 N N . ASP A 1 108 ? 20.238 -6.355 -29.979 1.00 49.62 108 ASP A N 1
ATOM 876 C CA . ASP A 1 108 ? 19.583 -7.338 -29.105 1.00 49.62 108 ASP A CA 1
ATOM 877 C C . ASP A 1 108 ? 20.597 -8.135 -28.274 1.00 49.62 108 ASP A C 1
ATOM 879 O O . ASP A 1 108 ? 20.320 -8.508 -27.135 1.00 49.62 108 ASP A O 1
ATOM 883 N N . ALA A 1 109 ? 21.810 -8.328 -28.801 1.00 51.47 109 ALA A N 1
ATOM 884 C CA . ALA A 1 109 ? 22.892 -9.021 -28.105 1.00 51.47 109 ALA A CA 1
ATOM 885 C C . ALA A 1 109 ? 23.592 -8.146 -27.046 1.00 51.47 109 ALA A C 1
ATOM 887 O O . ALA A 1 109 ? 24.102 -8.665 -26.053 1.00 51.47 109 ALA A O 1
ATOM 888 N N . LEU A 1 110 ? 23.617 -6.819 -27.236 1.00 52.97 110 LEU A N 1
ATOM 889 C CA . LEU A 1 110 ? 24.289 -5.869 -26.336 1.00 52.97 110 LEU A CA 1
ATOM 890 C C . LEU A 1 110 ? 23.414 -5.358 -25.187 1.00 52.97 110 LEU A C 1
ATOM 892 O O . LEU A 1 110 ? 23.954 -4.841 -24.209 1.00 52.97 110 LEU A O 1
ATOM 896 N N . LEU A 1 111 ? 22.087 -5.491 -25.274 1.00 57.19 111 LEU A N 1
ATOM 897 C CA . LEU A 1 111 ? 21.179 -5.021 -24.221 1.00 57.19 111 LEU A CA 1
ATOM 898 C C . LEU A 1 111 ? 21.333 -5.797 -22.908 1.00 57.19 111 LEU A C 1
ATOM 900 O O . LEU A 1 111 ? 20.895 -5.321 -21.867 1.00 57.19 111 LEU A O 1
ATOM 904 N N . GLY A 1 112 ? 22.010 -6.943 -22.932 1.00 61.31 112 GLY A N 1
ATOM 905 C CA . GLY A 1 112 ? 22.253 -7.748 -21.751 1.00 61.31 112 GLY A CA 1
ATOM 906 C C . GLY A 1 112 ? 20.974 -8.337 -21.154 1.00 61.31 112 GLY A C 1
ATOM 907 O O . GLY A 1 112 ? 19.888 -8.257 -21.732 1.00 61.31 112 GLY A O 1
ATOM 908 N N . LYS A 1 113 ? 21.088 -8.983 -19.992 1.00 70.81 113 LYS A N 1
ATOM 909 C CA . LYS A 1 113 ? 19.926 -9.598 -19.347 1.00 70.81 113 LYS A CA 1
ATOM 910 C C . LYS A 1 113 ? 19.093 -8.509 -18.677 1.00 70.81 113 LYS A C 1
ATOM 912 O O . LYS A 1 113 ? 19.567 -7.815 -17.777 1.00 70.81 113 LYS A O 1
ATOM 917 N N . GLU A 1 114 ? 17.838 -8.381 -19.101 1.00 80.38 114 GLU A N 1
ATOM 918 C CA . GLU A 1 114 ? 16.874 -7.524 -18.418 1.00 80.38 114 GLU A CA 1
ATOM 919 C C . GLU A 1 114 ? 16.599 -8.080 -17.012 1.00 80.38 114 GLU A C 1
ATOM 921 O O . GLU A 1 114 ? 16.189 -9.231 -16.834 1.00 80.38 114 GLU A O 1
ATOM 926 N N . THR A 1 115 ? 16.832 -7.249 -16.002 1.00 85.38 115 THR A N 1
ATOM 927 C CA . THR A 1 115 ? 16.512 -7.519 -14.603 1.00 85.38 115 THR A CA 1
ATOM 928 C C . THR A 1 115 ? 15.316 -6.674 -14.173 1.00 85.38 115 THR A C 1
ATOM 930 O O . THR A 1 115 ? 15.140 -5.530 -14.599 1.00 85.38 115 THR A O 1
ATOM 933 N N . ARG A 1 116 ? 14.458 -7.259 -13.330 1.00 88.75 116 ARG A N 1
ATOM 934 C CA . ARG A 1 116 ? 13.209 -6.651 -12.853 1.00 88.75 116 ARG A CA 1
ATOM 935 C C . ARG A 1 116 ? 13.197 -6.627 -11.332 1.00 88.75 116 ARG A C 1
ATOM 937 O O . ARG A 1 116 ? 13.186 -7.674 -10.691 1.00 88.75 116 ARG A O 1
ATOM 944 N N . GLU A 1 117 ? 13.126 -5.429 -10.768 1.00 91.25 117 GLU A N 1
ATOM 945 C CA . GLU A 1 117 ? 12.959 -5.209 -9.333 1.00 91.25 117 GLU A CA 1
ATOM 946 C C . GLU A 1 117 ? 11.513 -4.791 -9.034 1.00 91.25 117 GLU A C 1
ATOM 948 O O . GLU A 1 117 ? 11.009 -3.810 -9.589 1.00 91.25 117 GLU A O 1
ATOM 953 N N . GLU A 1 118 ? 10.837 -5.521 -8.144 1.00 92.88 118 GLU A N 1
ATOM 954 C CA . GLU A 1 118 ? 9.479 -5.192 -7.700 1.00 92.88 118 GLU A CA 1
ATOM 955 C C . GLU A 1 118 ? 9.502 -4.246 -6.496 1.00 92.88 118 GLU A C 1
ATOM 957 O O . GLU A 1 118 ? 10.077 -4.556 -5.458 1.00 92.88 118 GLU A O 1
ATOM 962 N N . PHE A 1 119 ? 8.790 -3.128 -6.590 1.00 92.44 119 PHE A N 1
ATOM 963 C CA . PHE A 1 119 ? 8.568 -2.221 -5.471 1.00 92.44 119 PHE A CA 1
ATOM 964 C C . PHE A 1 119 ? 7.081 -2.156 -5.138 1.00 92.44 119 PHE A C 1
ATOM 966 O O . PHE A 1 119 ? 6.233 -1.928 -6.004 1.00 92.44 119 PHE A O 1
ATOM 973 N N . THR A 1 120 ? 6.754 -2.279 -3.855 1.00 91.88 120 THR A N 1
ATOM 974 C CA . THR A 1 120 ? 5.392 -2.086 -3.351 1.00 91.88 120 THR A CA 1
ATOM 975 C C . THR A 1 120 ? 5.237 -0.663 -2.830 1.00 91.88 120 THR A C 1
ATOM 977 O O . THR A 1 120 ? 5.962 -0.231 -1.932 1.00 91.88 120 THR A O 1
ATOM 980 N N . ILE A 1 121 ? 4.258 0.082 -3.340 1.00 91.81 121 ILE A N 1
ATOM 981 C CA . ILE A 1 121 ? 3.865 1.358 -2.738 1.00 91.81 121 ILE A CA 1
ATOM 982 C C . ILE A 1 121 ? 3.118 1.014 -1.450 1.00 91.81 121 ILE A C 1
ATOM 984 O O . ILE A 1 121 ? 2.087 0.360 -1.507 1.00 91.81 121 ILE A O 1
ATOM 988 N N . THR A 1 122 ? 3.628 1.422 -0.287 1.00 90.62 122 THR A N 1
ATOM 989 C CA . THR A 1 122 ? 3.071 1.031 1.027 1.00 90.62 122 THR A CA 1
ATOM 990 C C . THR A 1 122 ? 2.341 2.149 1.753 1.00 90.62 122 THR A C 1
ATOM 992 O O . THR A 1 122 ? 1.529 1.884 2.641 1.00 90.62 122 THR A O 1
ATOM 995 N N . LYS A 1 123 ? 2.624 3.405 1.404 1.00 90.25 123 LYS A N 1
ATOM 996 C CA . LYS A 1 123 ? 2.001 4.574 2.026 1.00 90.25 123 LYS A CA 1
ATOM 997 C C . LYS A 1 123 ? 2.024 5.763 1.081 1.00 90.25 123 LYS A C 1
ATOM 999 O O . LYS A 1 123 ? 3.011 5.960 0.376 1.00 90.25 123 LYS A O 1
ATOM 1004 N N . VAL A 1 124 ? 0.973 6.577 1.121 1.00 88.75 124 VAL A N 1
ATOM 1005 C CA . VAL A 1 124 ? 0.867 7.826 0.363 1.00 88.75 124 VAL A CA 1
ATOM 1006 C C . VAL A 1 124 ? 0.451 8.954 1.300 1.00 88.75 124 VAL A C 1
ATOM 1008 O O . VAL A 1 124 ? -0.547 8.885 2.013 1.00 88.75 124 VAL A O 1
ATOM 1011 N N . PHE A 1 125 ? 1.228 10.026 1.289 1.00 88.25 125 PHE A N 1
ATOM 1012 C CA . PHE A 1 125 ? 0.968 11.268 1.997 1.00 88.25 125 PHE A CA 1
ATOM 1013 C C . PHE A 1 125 ? 0.536 12.321 0.979 1.00 88.25 125 PHE A C 1
ATOM 1015 O O . PHE A 1 125 ? 1.313 13.201 0.611 1.00 88.25 125 PHE A O 1
ATOM 1022 N N . ASN A 1 126 ? -0.715 12.229 0.516 1.00 77.12 126 ASN A N 1
ATOM 1023 C CA . ASN A 1 126 ? -1.241 13.069 -0.569 1.00 77.12 126 ASN A CA 1
ATOM 1024 C C . ASN A 1 126 ? -1.004 14.573 -0.341 1.00 77.12 126 ASN A C 1
ATOM 1026 O O . ASN A 1 126 ? -0.567 15.263 -1.254 1.00 77.12 126 ASN A O 1
ATOM 1030 N N . ARG A 1 127 ? -1.200 15.071 0.890 1.00 80.31 127 ARG A N 1
ATOM 1031 C CA . ARG A 1 127 ? -0.968 16.489 1.238 1.00 80.31 127 ARG A CA 1
ATOM 1032 C C . ARG A 1 127 ? 0.487 16.941 1.091 1.00 80.31 127 ARG A C 1
ATOM 1034 O O . ARG A 1 127 ? 0.733 18.119 0.888 1.00 80.31 127 ARG A O 1
ATOM 1041 N N . GLN A 1 128 ? 1.436 16.022 1.238 1.00 80.88 128 GLN A N 1
ATOM 1042 C CA . GLN A 1 128 ? 2.871 16.300 1.146 1.00 80.88 128 GLN A CA 1
ATOM 1043 C C . GLN A 1 128 ? 3.435 15.942 -0.235 1.00 80.88 128 GLN A C 1
ATOM 1045 O O . GLN A 1 128 ? 4.609 16.193 -0.491 1.00 80.88 128 GLN A O 1
ATOM 1050 N N . GLY A 1 129 ? 2.620 15.336 -1.108 1.00 85.88 129 GLY A N 1
ATOM 1051 C CA . GLY A 1 129 ? 3.082 14.791 -2.380 1.00 85.88 129 GLY A CA 1
ATOM 1052 C C . GLY A 1 129 ? 4.162 13.728 -2.190 1.00 85.88 129 GLY A C 1
ATOM 1053 O O . GLY A 1 129 ? 5.103 13.679 -2.967 1.00 85.88 129 GLY A O 1
ATOM 1054 N N . THR A 1 130 ? 4.073 12.907 -1.144 1.00 90.81 130 THR A N 1
ATOM 1055 C CA . THR A 1 130 ? 5.129 11.945 -0.788 1.00 90.81 130 THR A CA 1
ATOM 1056 C C . THR A 1 130 ? 4.570 10.532 -0.748 1.00 90.81 130 THR A C 1
ATOM 1058 O O . THR A 1 130 ? 3.450 10.330 -0.284 1.00 90.81 130 THR A O 1
ATOM 1061 N N . LEU A 1 131 ? 5.346 9.536 -1.169 1.00 92.31 131 LEU A N 1
ATOM 1062 C CA . LEU A 1 131 ? 5.011 8.122 -1.001 1.00 92.31 131 LEU A CA 1
ATOM 1063 C C . LEU A 1 131 ? 6.174 7.314 -0.422 1.00 92.31 131 LEU A C 1
ATOM 1065 O O . LEU A 1 131 ? 7.326 7.757 -0.414 1.00 92.31 131 LEU A O 1
ATOM 1069 N N . VAL A 1 132 ? 5.852 6.122 0.074 1.00 91.88 132 VAL A N 1
ATOM 1070 C CA . VAL A 1 132 ? 6.820 5.145 0.577 1.00 91.88 132 VAL A CA 1
ATOM 1071 C C . VAL A 1 132 ? 6.813 3.918 -0.327 1.00 91.88 132 VAL A C 1
ATOM 1073 O O . VAL A 1 132 ? 5.768 3.284 -0.481 1.00 91.88 132 VAL A O 1
ATOM 1076 N N . LEU A 1 133 ? 7.977 3.575 -0.880 1.00 92.31 133 LEU A N 1
ATOM 1077 C CA . LEU A 1 133 ? 8.218 2.322 -1.602 1.00 92.31 133 LEU A CA 1
ATOM 1078 C C . LEU A 1 133 ? 8.938 1.329 -0.693 1.00 92.31 133 LEU A C 1
ATOM 1080 O O . LEU A 1 133 ? 9.900 1.705 -0.031 1.00 92.31 133 LEU A O 1
ATOM 1084 N N . GLU A 1 134 ? 8.479 0.086 -0.674 1.00 91.56 134 GLU A N 1
ATOM 1085 C CA . GLU A 1 134 ? 9.128 -1.070 -0.047 1.00 91.56 134 GLU A CA 1
ATOM 1086 C C . GLU A 1 134 ? 9.720 -1.934 -1.172 1.00 91.56 134 GLU A C 1
ATOM 1088 O O . GLU A 1 134 ? 8.995 -2.272 -2.109 1.00 91.56 134 GLU A O 1
ATOM 1093 N N . ASP A 1 135 ? 11.026 -2.205 -1.130 1.00 87.81 135 ASP A N 1
ATOM 1094 C CA . ASP A 1 135 ? 11.708 -3.094 -2.086 1.00 87.81 135 ASP A CA 1
ATOM 1095 C C . ASP A 1 135 ? 11.545 -4.583 -1.700 1.00 87.81 135 ASP A C 1
ATOM 1097 O O . ASP A 1 135 ? 10.971 -4.878 -0.642 1.00 87.81 135 ASP A O 1
ATOM 1101 N N . PRO A 1 136 ? 12.034 -5.537 -2.521 1.00 83.12 136 PRO A N 1
ATOM 1102 C CA . PRO A 1 136 ? 11.921 -6.967 -2.222 1.00 83.12 136 PRO A CA 1
ATOM 1103 C C . PRO A 1 136 ? 12.646 -7.376 -0.933 1.00 83.12 136 PRO A C 1
ATOM 1105 O O . PRO A 1 136 ? 12.237 -8.317 -0.257 1.00 83.12 136 PRO A O 1
ATOM 1108 N N . GLU A 1 137 ? 13.686 -6.635 -0.548 1.00 86.25 137 GLU A N 1
ATOM 1109 C CA . GLU A 1 137 ? 14.449 -6.831 0.690 1.00 86.25 137 GLU A CA 1
ATOM 1110 C C . GLU A 1 137 ? 13.802 -6.131 1.899 1.00 86.25 137 GLU A C 1
ATOM 1112 O O . GLU A 1 137 ? 14.408 -6.011 2.966 1.00 86.25 137 GLU A O 1
ATOM 1117 N N . SER A 1 138 ? 12.559 -5.658 1.756 1.00 82.62 138 SER A N 1
ATOM 1118 C CA . SER A 1 138 ? 11.797 -4.934 2.780 1.00 82.62 138 SER A CA 1
ATOM 1119 C C . SER A 1 138 ? 12.416 -3.600 3.224 1.00 82.62 138 SER A C 1
ATOM 1121 O O . SER A 1 138 ? 12.034 -3.039 4.259 1.00 82.62 138 SER A O 1
ATOM 1123 N N . LYS A 1 139 ? 13.342 -3.028 2.449 1.00 87.75 139 LYS A N 1
ATOM 1124 C CA . LYS A 1 139 ? 13.867 -1.682 2.687 1.00 87.75 139 LYS A CA 1
ATOM 1125 C C . LYS A 1 139 ? 12.872 -0.658 2.166 1.00 87.75 139 LYS A C 1
ATOM 1127 O O . LYS A 1 139 ? 12.351 -0.740 1.056 1.00 87.75 139 LYS A O 1
ATOM 1132 N N . LYS A 1 140 ? 12.639 0.365 2.986 1.00 90.38 140 LYS A N 1
ATOM 1133 C CA . LYS A 1 140 ? 11.692 1.438 2.683 1.00 90.38 140 LYS A CA 1
ATOM 1134 C C . LYS A 1 140 ? 12.396 2.704 2.224 1.00 90.38 140 LYS A C 1
ATOM 1136 O O . LYS A 1 140 ? 13.345 3.177 2.859 1.00 90.38 140 LYS A O 1
ATOM 1141 N N . TYR A 1 141 ? 11.872 3.295 1.160 1.00 90.75 141 TYR A N 1
ATOM 1142 C CA . TYR A 1 141 ? 12.375 4.508 0.531 1.00 90.75 141 TYR A CA 1
ATOM 1143 C C . TYR A 1 141 ? 11.282 5.563 0.448 1.00 90.75 141 TYR A C 1
ATOM 1145 O O . TYR A 1 141 ? 10.128 5.260 0.147 1.00 90.75 141 TYR A O 1
ATOM 1153 N N . LEU A 1 142 ? 11.666 6.815 0.683 1.00 91.50 142 LEU A N 1
ATOM 1154 C CA . LEU A 1 142 ? 10.779 7.963 0.542 1.00 91.50 142 LEU A CA 1
ATOM 1155 C C . LEU A 1 142 ? 10.947 8.569 -0.849 1.00 91.50 142 LEU A C 1
ATOM 1157 O O . LEU A 1 142 ? 12.070 8.910 -1.235 1.00 91.50 142 LEU A O 1
ATOM 1161 N N . TYR A 1 143 ? 9.841 8.756 -1.561 1.00 93.00 143 TYR A N 1
ATOM 1162 C CA . TYR A 1 143 ? 9.817 9.435 -2.853 1.00 93.00 143 TYR A CA 1
ATOM 1163 C C . TYR A 1 143 ? 8.888 10.641 -2.802 1.00 93.00 143 TYR A C 1
ATOM 1165 O O . TYR A 1 143 ? 7.784 10.561 -2.263 1.00 93.00 143 TYR A O 1
ATOM 1173 N N . LYS A 1 144 ? 9.333 11.748 -3.395 1.00 92.94 144 LYS A N 1
ATOM 1174 C CA . LYS A 1 144 ? 8.513 12.926 -3.659 1.00 92.94 144 LYS A CA 1
ATOM 1175 C C . LYS A 1 144 ? 7.908 12.803 -5.054 1.00 92.94 144 LYS A C 1
ATOM 1177 O O . LYS A 1 144 ? 8.625 12.602 -6.032 1.00 92.94 144 LYS A O 1
ATOM 1182 N N . LEU A 1 145 ? 6.595 12.920 -5.126 1.00 91.25 145 LEU A N 1
ATOM 1183 C CA . LEU A 1 145 ? 5.819 12.916 -6.350 1.00 91.25 145 LEU A CA 1
ATOM 1184 C C . LEU A 1 145 ? 5.892 14.284 -7.028 1.00 91.25 145 LEU A C 1
ATOM 1186 O O . LEU A 1 145 ? 5.693 15.315 -6.387 1.00 91.25 145 LEU A O 1
ATOM 1190 N N . LEU A 1 146 ? 6.123 14.279 -8.338 1.00 89.44 146 LEU A N 1
ATOM 1191 C CA . LEU A 1 146 ? 6.032 15.472 -9.184 1.00 89.44 146 LEU A CA 1
ATOM 1192 C C . LEU A 1 146 ? 4.602 15.722 -9.687 1.00 89.44 146 LEU A C 1
ATOM 1194 O O . LEU A 1 146 ? 4.309 16.797 -10.200 1.00 89.44 146 LEU A O 1
ATOM 1198 N N . ILE A 1 147 ? 3.716 14.732 -9.550 1.00 89.25 147 ILE A N 1
ATOM 1199 C CA . ILE A 1 147 ? 2.309 14.787 -9.960 1.00 89.25 147 ILE A CA 1
ATOM 1200 C C . ILE A 1 147 ? 1.404 14.128 -8.902 1.00 89.25 147 ILE A C 1
ATOM 1202 O O . ILE A 1 147 ? 1.867 13.270 -8.151 1.00 89.25 147 ILE A O 1
ATOM 1206 N N . PRO A 1 148 ? 0.106 14.471 -8.837 1.00 86.81 148 PRO A N 1
ATOM 1207 C CA . PRO A 1 148 ? -0.849 13.805 -7.951 1.00 86.81 148 PRO A CA 1
ATOM 1208 C C . PRO A 1 148 ? -0.861 12.271 -8.083 1.00 86.81 148 PRO A C 1
ATOM 1210 O O . PRO A 1 148 ? -0.919 11.734 -9.190 1.00 86.81 148 PRO A O 1
ATOM 1213 N N . PHE A 1 149 ? -0.901 11.555 -6.952 1.00 84.81 149 PHE A N 1
ATOM 1214 C CA . PHE A 1 149 ? -0.894 10.082 -6.921 1.00 84.81 149 PHE A CA 1
ATOM 1215 C C . PHE A 1 149 ? -2.054 9.450 -7.705 1.00 84.81 149 PHE A C 1
ATOM 1217 O O . PHE A 1 149 ? -1.872 8.444 -8.384 1.00 84.81 149 PHE A O 1
ATOM 1224 N N . ILE A 1 150 ? -3.237 10.071 -7.679 1.00 79.00 150 ILE A N 1
ATOM 1225 C CA . ILE A 1 150 ? -4.397 9.590 -8.442 1.00 79.00 150 ILE A CA 1
ATOM 1226 C C . ILE A 1 150 ? -4.134 9.571 -9.956 1.00 79.00 150 ILE A C 1
ATOM 1228 O O . ILE A 1 150 ? -4.620 8.685 -10.654 1.00 79.00 150 ILE A O 1
ATOM 1232 N N . ILE A 1 151 ? -3.331 10.514 -10.464 1.00 82.06 151 ILE A N 1
ATOM 1233 C CA . ILE A 1 151 ? -2.947 10.567 -11.878 1.00 82.0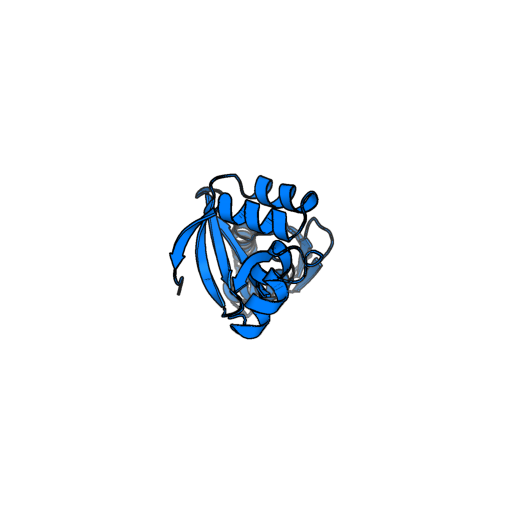6 151 ILE A CA 1
ATOM 1234 C C . ILE A 1 151 ? -1.977 9.426 -12.193 1.00 82.06 151 ILE A C 1
ATOM 1236 O O . ILE A 1 151 ? -2.130 8.786 -13.229 1.00 82.06 151 ILE A O 1
ATOM 1240 N N . LEU A 1 152 ? -1.033 9.123 -11.291 1.00 84.88 152 LEU A N 1
ATOM 1241 C CA . LEU A 1 152 ? -0.147 7.961 -11.439 1.00 84.88 152 LEU A CA 1
ATOM 1242 C C . LEU A 1 152 ? -0.949 6.660 -11.539 1.00 84.88 152 LEU A C 1
ATOM 1244 O O . LEU A 1 152 ? -0.734 5.891 -12.468 1.00 84.88 152 LEU A O 1
ATOM 1248 N N . ILE A 1 153 ? -1.902 6.429 -10.633 1.00 79.06 153 ILE A N 1
ATOM 1249 C CA . ILE A 1 153 ? -2.688 5.187 -10.639 1.00 79.06 153 ILE A CA 1
ATOM 1250 C C . ILE A 1 153 ? -3.558 5.067 -11.894 1.00 79.06 153 ILE A C 1
ATOM 1252 O O . ILE A 1 153 ? -3.536 4.017 -12.525 1.00 79.06 153 ILE A O 1
ATOM 1256 N N . LYS A 1 154 ? -4.241 6.136 -12.326 1.00 80.00 154 LYS A N 1
ATOM 1257 C CA . LYS A 1 154 ? -5.028 6.110 -13.573 1.00 80.00 154 LYS A CA 1
ATOM 1258 C C . LYS A 1 154 ? -4.176 5.819 -14.811 1.00 80.00 154 LYS A C 1
ATOM 1260 O O . LYS A 1 154 ? -4.623 5.133 -15.719 1.00 80.00 154 LYS A O 1
ATOM 1265 N N . ARG A 1 155 ? -2.935 6.319 -14.860 1.00 81.69 155 ARG A N 1
ATOM 1266 C CA . ARG A 1 155 ? -2.015 6.045 -15.979 1.00 81.69 155 ARG A CA 1
ATOM 1267 C C . ARG A 1 155 ? -1.619 4.571 -16.074 1.00 81.69 155 ARG A C 1
ATOM 1269 O O . ARG A 1 155 ? -1.363 4.109 -17.179 1.00 81.69 155 ARG A O 1
ATOM 1276 N N . LYS A 1 156 ? -1.612 3.837 -14.957 1.00 82.00 156 LYS A N 1
ATOM 1277 C CA . LYS A 1 156 ? -1.304 2.400 -14.935 1.00 82.00 156 LYS A CA 1
ATOM 1278 C C . LYS A 1 156 ? -2.272 1.574 -15.786 1.00 82.00 156 LYS A C 1
ATOM 1280 O O . LYS A 1 156 ? -1.859 0.576 -16.354 1.00 82.00 156 LYS A O 1
ATOM 1285 N N . GLU A 1 157 ? -3.535 1.985 -15.887 1.00 79.69 157 GLU A N 1
ATOM 1286 C CA . GLU A 1 157 ? -4.577 1.235 -16.607 1.00 79.69 157 GLU A CA 1
ATOM 1287 C C . GLU A 1 157 ? -4.412 1.270 -18.134 1.00 79.69 157 GLU A C 1
ATOM 1289 O O . GLU A 1 157 ? -5.009 0.458 -18.832 1.00 79.69 157 GLU A O 1
ATOM 1294 N N . VAL A 1 158 ? -3.600 2.194 -18.656 1.00 86.12 158 VAL A N 1
ATOM 1295 C CA . VAL A 1 158 ? -3.449 2.448 -20.101 1.00 86.12 158 VAL A CA 1
ATOM 1296 C C . VAL A 1 158 ? -2.020 2.236 -20.610 1.00 86.12 158 VAL A C 1
ATOM 1298 O O . VAL A 1 158 ? -1.717 2.582 -21.748 1.00 86.12 158 VAL A O 1
ATOM 1301 N N . MET A 1 159 ? -1.121 1.722 -19.769 1.00 87.81 159 MET A N 1
ATOM 1302 C CA . MET A 1 159 ? 0.300 1.534 -20.077 1.00 87.81 159 MET A CA 1
ATOM 1303 C C . MET A 1 159 ? 0.718 0.090 -19.817 1.00 87.81 159 MET A C 1
ATOM 1305 O O . MET A 1 159 ? 0.163 -0.579 -18.944 1.00 87.81 159 MET A O 1
ATOM 1309 N N . THR A 1 160 ? 1.745 -0.375 -20.531 1.00 89.88 160 THR A N 1
ATOM 1310 C CA . THR A 1 160 ? 2.413 -1.627 -20.167 1.00 89.88 160 THR A CA 1
ATOM 1311 C C . THR A 1 160 ? 3.094 -1.482 -18.805 1.00 89.88 160 THR A C 1
ATOM 1313 O O . THR A 1 160 ? 3.371 -0.375 -18.336 1.00 89.88 160 THR A O 1
ATOM 1316 N N . GLU A 1 161 ? 3.395 -2.603 -18.151 1.00 89.19 161 GLU A N 1
ATOM 1317 C CA . GLU A 1 161 ? 4.071 -2.588 -16.852 1.00 89.19 161 GLU A CA 1
ATOM 1318 C C . GLU A 1 161 ? 5.427 -1.861 -16.903 1.00 89.19 161 GLU A C 1
ATOM 1320 O O . GLU A 1 161 ? 5.747 -1.079 -16.003 1.00 89.19 161 GLU A O 1
ATOM 1325 N N . LYS A 1 162 ? 6.183 -2.072 -17.986 1.00 90.19 162 LYS A N 1
ATOM 1326 C CA . LYS A 1 162 ? 7.487 -1.449 -18.231 1.00 90.19 162 LYS A CA 1
ATOM 1327 C C . LYS A 1 162 ? 7.373 0.051 -18.455 1.00 90.19 162 LYS A C 1
ATOM 1329 O O . LYS A 1 162 ? 8.068 0.821 -17.790 1.00 90.19 162 LYS A O 1
ATOM 1334 N N . ASP A 1 163 ? 6.450 0.477 -19.313 1.00 90.62 163 ASP A N 1
ATOM 1335 C CA . ASP A 1 163 ? 6.223 1.901 -19.578 1.00 90.62 163 ASP A CA 1
ATOM 1336 C C . ASP A 1 163 ? 5.738 2.628 -18.330 1.00 90.62 163 ASP A C 1
ATOM 1338 O O . ASP A 1 163 ? 6.206 3.724 -18.015 1.00 90.62 163 ASP A O 1
ATOM 1342 N N . PHE A 1 164 ? 4.843 1.994 -17.571 1.00 91.00 164 PHE A N 1
ATOM 1343 C CA . PHE A 1 164 ? 4.372 2.539 -16.311 1.00 91.00 164 PHE A CA 1
ATOM 1344 C C . PHE A 1 164 ? 5.495 2.639 -15.277 1.00 91.00 164 PHE A C 1
ATOM 1346 O O . PHE A 1 164 ? 5.600 3.665 -14.608 1.00 91.00 164 PHE A O 1
ATOM 1353 N N . GLY A 1 165 ? 6.350 1.619 -15.155 1.00 91.94 165 GLY A N 1
ATOM 1354 C CA . GLY A 1 165 ? 7.531 1.650 -14.293 1.00 91.94 165 GLY A CA 1
ATOM 1355 C C . GLY A 1 165 ? 8.446 2.829 -14.625 1.00 91.94 165 GLY A C 1
ATOM 1356 O O . GLY A 1 165 ? 8.749 3.652 -13.756 1.00 91.94 165 GLY A O 1
ATOM 1357 N N . ASN A 1 166 ? 8.797 2.977 -15.903 1.00 90.81 166 ASN A N 1
ATOM 1358 C CA . ASN A 1 166 ? 9.611 4.085 -16.401 1.00 90.81 166 ASN A CA 1
ATOM 1359 C C . ASN A 1 166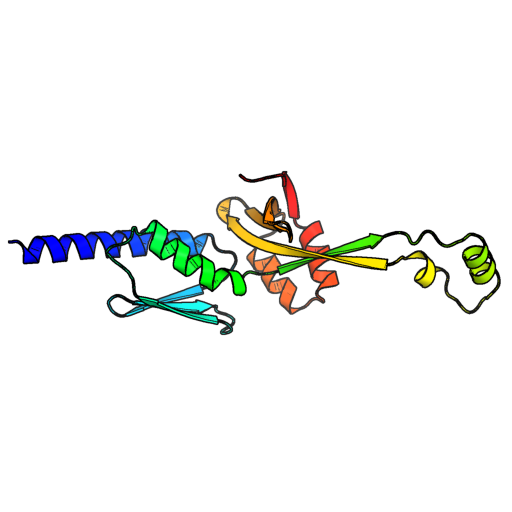 ? 8.961 5.444 -16.111 1.00 90.81 166 ASN A C 1
ATOM 1361 O O . ASN A 1 166 ? 9.590 6.328 -15.524 1.00 90.81 166 ASN A O 1
ATOM 1365 N N . TYR A 1 167 ? 7.681 5.598 -16.452 1.00 90.81 167 TYR A N 1
ATOM 1366 C CA . TYR A 1 167 ? 6.919 6.817 -16.197 1.00 90.81 167 TYR A CA 1
ATOM 1367 C C . TYR A 1 167 ? 6.853 7.149 -14.701 1.00 90.81 167 TYR A C 1
ATOM 1369 O O . TYR A 1 167 ? 7.064 8.294 -14.298 1.00 90.81 167 TYR A O 1
ATOM 1377 N N . PHE A 1 168 ? 6.599 6.148 -13.858 1.00 92.81 168 PHE A N 1
ATOM 1378 C CA . PHE A 1 168 ? 6.529 6.300 -12.412 1.00 92.81 168 PHE A CA 1
ATOM 1379 C C . PHE A 1 168 ? 7.849 6.837 -11.853 1.00 92.81 168 PHE A C 1
ATOM 1381 O O . PHE A 1 168 ? 7.840 7.856 -11.160 1.00 92.81 168 PHE A O 1
ATOM 1388 N N . PHE A 1 169 ? 8.986 6.217 -12.183 1.00 91.62 169 PHE A N 1
ATOM 1389 C CA . PHE A 1 169 ? 10.290 6.650 -11.670 1.00 91.62 169 PHE A CA 1
ATOM 1390 C C . PHE A 1 169 ? 10.759 7.988 -12.256 1.00 91.62 169 PHE A C 1
ATOM 1392 O O . PHE A 1 169 ? 11.449 8.728 -11.564 1.00 91.62 169 PHE A O 1
ATOM 1399 N N . GLN A 1 170 ? 10.321 8.372 -13.459 1.00 91.31 170 GLN A N 1
ATOM 1400 C CA . GLN A 1 170 ? 10.529 9.732 -13.981 1.00 91.31 170 GLN A CA 1
ATOM 1401 C C . GLN A 1 170 ? 9.721 10.792 -13.216 1.00 91.31 170 GLN A C 1
ATOM 1403 O O . GLN A 1 170 ? 10.141 11.943 -13.102 1.00 91.31 170 GLN A O 1
ATOM 1408 N N . LYS A 1 171 ? 8.542 10.429 -12.695 1.00 92.56 171 LYS A N 1
ATOM 1409 C CA . LYS A 1 171 ? 7.657 11.330 -11.938 1.00 92.56 171 LYS A CA 1
ATOM 1410 C C . LYS A 1 171 ? 7.854 11.262 -10.423 1.00 92.56 171 LYS A C 1
ATOM 1412 O O . LYS A 1 171 ? 7.143 11.959 -9.694 1.00 92.56 171 LYS A O 1
ATOM 1417 N N . CYS A 1 172 ? 8.814 10.471 -9.948 1.00 91.06 172 CYS A N 1
ATOM 1418 C CA . CYS A 1 172 ? 9.107 10.290 -8.532 1.00 91.06 172 CYS A CA 1
ATOM 1419 C C . CYS A 1 172 ? 10.590 10.534 -8.250 1.00 91.06 172 CYS A C 1
ATOM 1421 O O . CYS A 1 172 ? 11.453 9.804 -8.723 1.00 91.06 172 CYS A O 1
ATOM 1423 N N . VAL A 1 173 ? 10.893 11.503 -7.390 1.00 89.88 173 VAL A N 1
ATOM 1424 C CA . VAL A 1 173 ? 12.270 11.792 -6.974 1.00 89.88 173 VAL A CA 1
ATOM 1425 C C . VAL A 1 173 ? 12.544 11.137 -5.627 1.00 89.88 173 VAL A C 1
ATOM 1427 O O . VAL A 1 173 ? 11.833 11.378 -4.649 1.00 89.88 173 VAL A O 1
ATOM 1430 N N . LYS A 1 174 ? 13.586 10.308 -5.556 1.00 89.25 174 LYS A N 1
ATOM 1431 C CA . LYS A 1 174 ? 14.011 9.664 -4.309 1.00 89.25 174 LYS A CA 1
ATOM 1432 C C . LYS A 1 174 ? 14.574 10.712 -3.348 1.00 89.25 174 LYS A C 1
ATOM 1434 O O . LYS A 1 174 ? 15.538 11.390 -3.678 1.00 89.25 174 LYS A O 1
ATOM 1439 N N . PHE A 1 175 ? 13.992 10.817 -2.155 1.00 80.62 175 PHE A N 1
ATOM 1440 C CA . PHE A 1 175 ? 14.349 11.847 -1.173 1.00 80.62 175 PHE A CA 1
ATOM 1441 C C . PHE A 1 175 ? 15.105 11.290 0.043 1.00 80.62 175 PHE A C 1
ATOM 1443 O O . PHE A 1 175 ? 15.908 11.992 0.648 1.00 80.62 175 PHE A O 1
ATOM 1450 N N . LYS A 1 176 ? 14.873 10.024 0.427 1.00 81.12 176 LYS A N 1
ATOM 1451 C CA . LYS A 1 176 ? 15.567 9.394 1.566 1.00 81.12 176 LYS A CA 1
ATOM 1452 C C . LYS A 1 176 ? 15.628 7.870 1.440 1.00 81.12 176 LYS A C 1
ATOM 1454 O O . LYS A 1 176 ? 14.655 7.239 1.022 1.00 81.12 176 LYS A O 1
ATOM 1459 N N . LYS A 1 177 ? 16.760 7.276 1.842 1.00 74.94 177 LYS A N 1
ATOM 1460 C CA . LYS A 1 177 ? 16.956 5.820 1.979 1.00 74.94 177 LYS A CA 1
ATOM 1461 C C . LYS A 1 177 ? 16.788 5.396 3.441 1.00 74.94 177 LYS A C 1
ATOM 1463 O O . LYS A 1 177 ? 17.317 6.061 4.324 1.00 74.94 177 LYS A O 1
ATOM 1468 N N . GLY A 1 178 ? 16.076 4.290 3.674 1.00 61.69 178 GLY A N 1
ATOM 1469 C CA . GLY A 1 178 ? 16.024 3.610 4.970 1.00 61.69 178 GLY A CA 1
ATOM 1470 C C . GLY A 1 178 ? 15.139 4.300 6.006 1.00 61.69 178 GLY A C 1
ATOM 1471 O O . GLY A 1 178 ? 15.639 4.853 6.984 1.00 61.69 178 GLY A O 1
ATOM 1472 N N . LEU A 1 179 ? 13.817 4.249 5.819 1.00 64.94 179 LEU A N 1
ATOM 1473 C CA . LEU A 1 179 ? 12.900 4.462 6.943 1.00 64.94 179 LEU A CA 1
ATOM 1474 C C . LEU A 1 179 ? 13.019 3.268 7.905 1.00 64.94 179 LEU A C 1
ATOM 1476 O O . LEU A 1 179 ? 12.676 2.153 7.510 1.00 64.94 179 LEU A O 1
ATOM 1480 N N . LYS A 1 180 ? 13.523 3.510 9.122 1.00 49.69 180 LYS A N 1
ATOM 1481 C CA . LYS A 1 180 ? 13.462 2.555 10.239 1.00 49.69 180 LYS A CA 1
ATOM 1482 C C . LYS A 1 180 ? 12.042 2.482 10.797 1.00 49.69 180 LYS A C 1
ATOM 1484 O O . LYS A 1 180 ? 11.394 3.552 10.870 1.00 49.69 180 LYS A O 1
#

Sequence (180 aa):
MIVDKNIKAYEDFRSDFIKKFTNYCKTIPIYVSYSFYGDSIKMINLNNSLEVVYSLDATKSVKENIKALSGRLKKAFPRVYKYSYEPTDLDTDLKNKILMDSDLSLSDALLGKETREEFTITKVFNRQGTLVLEDPESKKYLYKLLIPFIILIKRKEVMTEKDFGNYFFQKCVKFKKGLK

Foldseek 3Di:
DVVVVVVVLVVVQVVVLVVVLVVVCVWFLFNWDWDDDPQWIWIAGPVRPDIDIDGDDSVDHSVVSSVVVLVRCQVVFDKAKDKDADFDPDDPVNVVVCVVDPPDDPVVNGSHDIDIWIWTFGTDDQVQQKTWIQTPVRWIWIKHFQDGSVVLVVVVVVDDRHVSNVVRVVRIHTDDTGDD

Secondary structure (DSSP, 8-state):
-HHHHHHHHHHHHHHHHHHHHHHHHTTSSS-EEEEEETTEEEEEETTSS-EEEEE--TTS-HHHHHHHHHHHHGGGSPEEEEEEEEPP---HHHHHHHHH-TTS-HHHHHS-EEEEEEEEEEEEEGGGTEEEEE-TT--EEEEEESS-HHHHHHHHTTS-HHHHHHHHHHTEEEEEE---